Protein AF-A0A8J3CP15-F1 (afdb_monomer_lite)

Sequence (142 aa):
MQKGLVNYKGAKGGEMKTCDLKIQDPANDKKAVGYRMDMKTGKIEGPIPVEISVSGDAESFKLSDVVYPVSGIDYAAIQKNIDTLKPKMDEKYSVYQVSGIRMDSNLSTGKPQILVHIDGKLKANDVSKNILLTLSPDGKKY

Radius of gyration: 16.92 Å; chains: 1; bounding box: 43×35×46 Å

Structure (mmCIF, N/CA/C/O backbone):
data_AF-A0A8J3CP15-F1
#
_entry.id   AF-A0A8J3CP15-F1
#
loop_
_atom_site.group_PDB
_atom_site.id
_atom_site.type_symbol
_atom_site.label_atom_id
_atom_site.label_alt_id
_atom_site.label_comp_id
_atom_site.label_asym_id
_atom_site.label_entity_id
_atom_site.label_seq_id
_atom_site.pdbx_PDB_ins_code
_atom_site.Cartn_x
_atom_site.Cartn_y
_atom_site.Cartn_z
_atom_site.occupancy
_atom_site.B_iso_or_equiv
_atom_site.auth_seq_id
_atom_site.auth_comp_id
_atom_site.auth_asym_id
_atom_site.auth_atom_id
_atom_site.pdbx_PDB_model_num
ATOM 1 N N . MET A 1 1 ? 17.705 -3.328 -7.017 1.00 45.88 1 MET A N 1
ATOM 2 C CA . MET A 1 1 ? 16.620 -3.164 -6.019 1.00 45.88 1 MET A CA 1
ATOM 3 C C . MET A 1 1 ? 15.288 -3.135 -6.752 1.00 45.88 1 MET A C 1
ATOM 5 O O . MET A 1 1 ? 15.203 -2.462 -7.770 1.00 45.88 1 MET A O 1
ATOM 9 N N . GLN A 1 2 ? 14.292 -3.885 -6.279 1.00 45.06 2 GLN A N 1
ATOM 10 C CA . GLN A 1 2 ? 13.011 -4.093 -6.967 1.00 45.06 2 GLN A CA 1
ATOM 11 C C . GLN A 1 2 ? 12.011 -2.978 -6.602 1.00 45.06 2 GLN A C 1
ATOM 13 O O . GLN A 1 2 ? 11.822 -2.675 -5.421 1.00 45.06 2 GLN A O 1
ATOM 18 N N . LYS A 1 3 ? 11.415 -2.329 -7.609 1.00 41.12 3 LYS A N 1
ATOM 19 C CA . LYS A 1 3 ? 10.482 -1.198 -7.449 1.00 41.12 3 LYS A CA 1
ATOM 20 C C . LYS A 1 3 ? 9.043 -1.638 -7.731 1.00 41.12 3 LYS A C 1
ATOM 22 O O . LYS A 1 3 ? 8.836 -2.385 -8.683 1.00 41.12 3 LYS A O 1
ATOM 27 N N . GLY A 1 4 ? 8.067 -1.187 -6.940 1.00 46.81 4 GLY A N 1
ATOM 28 C CA . GLY A 1 4 ? 6.669 -1.591 -7.047 1.00 46.81 4 GLY A CA 1
ATOM 29 C C . GLY A 1 4 ? 5.640 -0.777 -6.249 1.00 46.81 4 GLY A C 1
ATOM 30 O O . GLY A 1 4 ? 5.989 0.066 -5.433 1.00 46.81 4 GLY A O 1
ATOM 31 N N . LEU A 1 5 ? 4.358 -1.049 -6.505 1.00 52.19 5 LEU A N 1
ATOM 32 C CA . LEU A 1 5 ? 3.174 -0.533 -5.818 1.00 52.19 5 LEU A CA 1
ATOM 33 C C . LEU A 1 5 ? 2.520 -1.663 -5.012 1.00 52.19 5 LEU A C 1
ATOM 35 O O . LEU A 1 5 ? 2.169 -2.699 -5.578 1.00 52.19 5 LEU A O 1
ATOM 39 N N . VAL A 1 6 ? 2.299 -1.449 -3.716 1.00 51.12 6 VAL A N 1
ATOM 40 C CA . VAL A 1 6 ? 1.603 -2.405 -2.839 1.00 51.12 6 VAL A CA 1
ATOM 41 C C . VAL A 1 6 ? 0.171 -1.928 -2.590 1.00 51.12 6 VAL A C 1
ATOM 43 O O . VAL A 1 6 ? -0.047 -0.761 -2.258 1.00 51.12 6 VAL A O 1
ATOM 46 N N . ASN A 1 7 ? -0.806 -2.816 -2.767 1.00 50.00 7 ASN A N 1
ATOM 47 C CA . ASN A 1 7 ? -2.223 -2.588 -2.504 1.00 50.00 7 ASN A CA 1
ATOM 48 C C . ASN A 1 7 ? -2.766 -3.682 -1.582 1.00 50.00 7 ASN A C 1
ATOM 50 O O . ASN A 1 7 ? -2.773 -4.858 -1.931 1.00 50.00 7 ASN A O 1
ATOM 54 N N . TYR A 1 8 ? -3.290 -3.290 -0.430 1.00 52.69 8 TYR A N 1
ATOM 55 C CA . TYR A 1 8 ? -3.969 -4.181 0.503 1.00 52.69 8 TYR A CA 1
ATOM 56 C C . TYR A 1 8 ? -5.482 -3.996 0.376 1.00 52.69 8 TYR A C 1
ATOM 58 O O . TYR A 1 8 ? -5.969 -2.865 0.445 1.00 52.69 8 TYR A O 1
ATOM 66 N N . LYS A 1 9 ? -6.233 -5.095 0.215 1.00 51.25 9 LYS A N 1
ATOM 67 C CA . LYS A 1 9 ? -7.707 -5.083 0.226 1.00 51.25 9 LYS A CA 1
ATOM 68 C C . LYS A 1 9 ? -8.237 -5.823 1.455 1.00 51.25 9 LYS A C 1
ATOM 70 O O . LYS A 1 9 ? -8.045 -7.034 1.599 1.00 51.25 9 LYS A O 1
ATOM 75 N N . GLY A 1 10 ? -8.910 -5.091 2.337 1.00 44.69 10 GLY A N 1
ATOM 76 C CA . GLY A 1 10 ? -9.636 -5.636 3.482 1.00 44.69 10 GLY A CA 1
ATOM 77 C C . GLY A 1 10 ? -11.047 -6.108 3.122 1.00 44.69 10 GLY A C 1
ATOM 78 O O . GLY A 1 10 ? -11.603 -5.753 2.081 1.00 44.69 10 GLY A O 1
ATOM 79 N N . ALA A 1 11 ? -11.640 -6.920 3.996 1.00 45.03 11 ALA A N 1
ATOM 80 C CA . ALA A 1 11 ? -13.054 -7.298 3.949 1.00 45.03 11 ALA A CA 1
ATOM 81 C C . ALA A 1 11 ? -13.868 -6.656 5.086 1.00 45.03 11 ALA A C 1
ATOM 83 O O . ALA A 1 11 ? -13.316 -6.017 5.983 1.00 45.03 11 ALA A O 1
ATOM 84 N N . LYS A 1 12 ? -15.197 -6.860 5.080 1.00 43.53 12 LYS A N 1
ATOM 85 C CA . LYS A 1 12 ? -16.056 -6.570 6.244 1.00 43.53 12 LYS A CA 1
ATOM 86 C C . LYS A 1 12 ? -15.464 -7.250 7.490 1.00 43.53 12 LYS A C 1
ATOM 88 O O . LYS A 1 12 ? -15.316 -8.468 7.479 1.00 43.53 12 LYS A O 1
ATOM 93 N N . GLY A 1 13 ? -15.130 -6.474 8.522 1.00 48.09 13 GLY A N 1
ATOM 94 C CA . GLY A 1 13 ? -14.504 -6.935 9.769 1.00 48.09 13 GLY A CA 1
ATOM 95 C C . GLY A 1 13 ? -13.025 -6.553 9.952 1.00 48.09 13 GLY A C 1
ATOM 96 O O . GLY A 1 13 ? -12.480 -6.790 11.021 1.00 48.09 13 GLY A O 1
ATOM 97 N N . GLY A 1 14 ? -12.365 -5.968 8.948 1.00 49.19 14 GLY A N 1
ATOM 98 C CA . GLY A 1 14 ? -10.996 -5.440 9.066 1.00 49.19 14 GLY A CA 1
ATOM 99 C C . GLY A 1 14 ? -9.915 -6.478 8.801 1.00 49.19 14 GLY A C 1
ATOM 100 O O . GLY A 1 14 ? -8.728 -6.168 8.839 1.00 49.19 14 GLY A O 1
ATOM 101 N N . GLU A 1 15 ? -10.320 -7.707 8.490 1.00 57.00 15 GLU A N 1
ATOM 102 C CA . GLU A 1 15 ? -9.413 -8.773 8.099 1.00 57.00 15 GLU A CA 1
ATOM 103 C C . GLU A 1 15 ? -8.846 -8.474 6.702 1.00 57.00 15 GLU A C 1
ATOM 105 O O . GLU A 1 15 ? -9.585 -8.365 5.711 1.00 57.00 15 GLU A O 1
ATOM 110 N N . MET A 1 16 ? -7.522 -8.309 6.624 1.00 57.62 16 MET A N 1
ATOM 111 C CA . MET A 1 16 ? -6.802 -8.225 5.355 1.00 57.62 16 MET A CA 1
ATOM 112 C C . MET A 1 16 ? -6.906 -9.577 4.656 1.00 57.62 16 MET A C 1
ATOM 114 O O . MET A 1 16 ? -6.354 -10.560 5.140 1.00 57.62 16 MET A O 1
ATOM 118 N N . LYS A 1 17 ? -7.607 -9.638 3.520 1.00 66.44 17 LYS A N 1
ATOM 119 C CA . LYS A 1 17 ? -7.773 -10.897 2.779 1.00 66.44 17 LYS A CA 1
ATOM 120 C C . LYS A 1 17 ? -6.680 -11.107 1.753 1.00 66.44 17 LYS A C 1
ATOM 122 O O . LYS A 1 17 ? -6.250 -12.236 1.540 1.00 66.44 17 LYS A O 1
ATOM 127 N N . THR A 1 18 ? -6.251 -10.031 1.102 1.00 63.50 18 THR A N 1
ATOM 128 C CA . THR A 1 18 ? -5.305 -10.119 -0.007 1.00 63.50 18 THR A CA 1
ATOM 129 C C . THR A 1 18 ? -4.324 -8.961 -0.005 1.00 63.50 18 THR A C 1
ATOM 131 O O . THR A 1 18 ? -4.709 -7.813 0.240 1.00 63.50 18 THR A O 1
ATOM 134 N N . CYS A 1 19 ? -3.078 -9.269 -0.342 1.00 66.56 19 CYS A N 1
ATOM 135 C CA . CYS A 1 19 ? -2.025 -8.302 -0.616 1.00 66.56 19 CYS A CA 1
ATOM 136 C C . CYS A 1 19 ? -1.642 -8.399 -2.096 1.00 66.56 19 CYS A C 1
ATOM 138 O O . CYS A 1 19 ? -1.180 -9.443 -2.545 1.00 66.56 19 CYS A O 1
ATOM 140 N N . ASP A 1 20 ? -1.857 -7.330 -2.856 1.00 72.44 20 ASP A N 1
ATOM 141 C CA . ASP A 1 20 ? -1.447 -7.217 -4.252 1.00 72.44 20 ASP A CA 1
ATOM 142 C C . ASP A 1 20 ? -0.154 -6.383 -4.326 1.00 72.44 20 ASP A C 1
ATOM 144 O O . ASP A 1 20 ? -0.123 -5.218 -3.934 1.00 72.44 20 ASP A O 1
ATOM 148 N N . LEU A 1 21 ? 0.916 -6.949 -4.870 1.00 70.94 21 LEU A N 1
ATOM 149 C CA . LEU A 1 21 ? 2.196 -6.294 -5.121 1.00 70.94 21 LEU A CA 1
ATOM 150 C C . LEU A 1 21 ? 2.414 -6.187 -6.630 1.00 70.94 21 LEU A C 1
ATOM 152 O O . LEU A 1 21 ? 2.544 -7.197 -7.306 1.00 70.94 21 LEU A O 1
ATOM 156 N N . LYS A 1 22 ? 2.507 -4.979 -7.176 1.00 76.88 22 LYS A N 1
ATOM 157 C CA . LYS A 1 22 ? 2.912 -4.746 -8.570 1.00 76.88 22 LYS A CA 1
ATOM 158 C C . LYS A 1 22 ? 4.353 -4.289 -8.589 1.00 76.88 22 LYS A C 1
ATOM 160 O O . LYS A 1 22 ? 4.666 -3.369 -7.857 1.00 76.88 22 LYS A O 1
ATOM 165 N N . ILE A 1 23 ? 5.214 -4.861 -9.410 1.00 74.50 23 ILE A N 1
ATOM 166 C CA . ILE A 1 23 ? 6.627 -4.488 -9.516 1.00 74.50 23 ILE A CA 1
ATOM 167 C C . ILE A 1 23 ? 7.031 -4.296 -10.971 1.00 74.50 23 ILE A C 1
ATOM 169 O O . ILE A 1 23 ? 6.388 -4.836 -11.867 1.00 74.50 23 ILE A O 1
ATOM 173 N N . GLN A 1 24 ? 8.110 -3.553 -11.202 1.00 80.12 24 GLN A N 1
ATOM 174 C CA . GLN A 1 24 ? 8.791 -3.549 -12.493 1.00 80.12 24 GLN A CA 1
ATOM 175 C C . GLN A 1 24 ? 9.297 -4.965 -12.801 1.00 80.12 24 GLN A C 1
ATOM 177 O O . GLN A 1 24 ? 9.911 -5.605 -11.940 1.00 80.12 24 GLN A O 1
ATOM 182 N N . ASP A 1 25 ? 9.008 -5.448 -14.009 1.00 79.94 25 ASP A N 1
ATOM 183 C CA . ASP A 1 25 ? 9.434 -6.762 -14.479 1.00 79.94 25 ASP A CA 1
ATOM 184 C C . ASP A 1 25 ? 10.972 -6.794 -14.568 1.00 79.94 25 ASP A C 1
ATOM 186 O O . ASP A 1 25 ? 11.559 -5.986 -15.294 1.00 79.94 25 ASP A O 1
ATOM 190 N N . PRO A 1 26 ? 11.655 -7.704 -13.847 1.00 77.31 26 PRO A N 1
ATOM 191 C CA . PRO A 1 26 ? 13.108 -7.831 -13.927 1.00 77.31 26 PRO A CA 1
ATOM 192 C C . PRO A 1 26 ? 13.623 -8.162 -15.335 1.00 77.31 26 PRO A C 1
ATOM 194 O O . PRO A 1 26 ? 14.781 -7.878 -15.629 1.00 77.31 26 PRO A O 1
ATOM 197 N N . ALA A 1 27 ? 12.790 -8.772 -16.186 1.00 83.19 27 ALA A N 1
ATOM 198 C CA . ALA A 1 27 ? 13.137 -9.151 -17.553 1.00 83.19 27 ALA A CA 1
ATOM 199 C C . ALA A 1 27 ? 12.827 -8.056 -18.589 1.00 83.19 27 ALA A C 1
ATOM 201 O O . ALA A 1 27 ? 13.323 -8.124 -19.715 1.00 83.19 27 ALA A O 1
ATOM 202 N N . ASN A 1 28 ? 12.004 -7.058 -18.248 1.00 82.00 28 ASN A N 1
ATOM 203 C CA . ASN A 1 28 ? 11.641 -5.972 -19.152 1.00 82.00 28 ASN A CA 1
ATOM 204 C C . ASN A 1 28 ? 11.331 -4.694 -18.366 1.00 82.00 28 ASN A C 1
ATOM 206 O O . ASN A 1 28 ? 10.271 -4.549 -17.760 1.00 82.00 28 ASN A O 1
ATOM 210 N N . ASP A 1 29 ? 12.236 -3.727 -18.442 1.00 77.19 29 ASP A N 1
ATOM 211 C CA . ASP A 1 29 ? 12.151 -2.466 -17.711 1.00 77.19 29 ASP A CA 1
ATOM 212 C C . ASP A 1 29 ? 10.954 -1.580 -18.111 1.00 77.19 29 ASP A C 1
ATOM 214 O O . ASP A 1 29 ? 10.600 -0.671 -17.359 1.00 77.19 29 ASP A O 1
ATOM 218 N N . LYS A 1 30 ? 10.286 -1.868 -19.233 1.00 76.62 30 LYS A N 1
ATOM 219 C CA . LYS A 1 30 ? 9.056 -1.197 -19.680 1.00 76.62 30 LYS A CA 1
ATOM 220 C C . LYS A 1 30 ? 7.773 -1.903 -19.240 1.00 76.62 30 LYS A C 1
ATOM 222 O O . LYS A 1 30 ? 6.687 -1.385 -19.491 1.00 76.62 30 LYS A O 1
ATOM 227 N N . LYS A 1 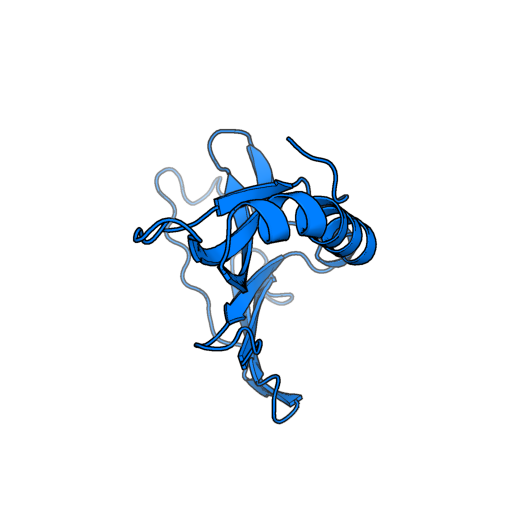31 ? 7.860 -3.074 -18.601 1.00 82.00 31 LYS A N 1
ATOM 228 C CA . LYS A 1 31 ? 6.697 -3.851 -18.152 1.00 82.00 31 LYS A CA 1
ATOM 229 C C . LYS A 1 31 ? 6.612 -3.899 -16.634 1.00 82.00 31 LYS A C 1
ATOM 231 O O . LYS A 1 31 ? 7.613 -3.839 -15.924 1.00 82.00 31 LYS A O 1
ATOM 236 N N . ALA A 1 32 ? 5.389 -4.037 -16.137 1.00 82.25 32 ALA A N 1
ATOM 237 C CA . ALA A 1 32 ? 5.126 -4.338 -14.740 1.00 82.25 32 ALA A CA 1
ATOM 238 C C . ALA A 1 32 ? 4.395 -5.675 -14.620 1.00 82.25 32 ALA A C 1
ATOM 240 O O . ALA A 1 32 ? 3.598 -6.053 -15.481 1.00 82.25 32 ALA A O 1
ATOM 241 N N . VAL A 1 33 ? 4.652 -6.372 -13.521 1.00 82.19 33 VAL A N 1
ATOM 242 C CA . VAL A 1 33 ? 3.991 -7.624 -13.158 1.00 82.19 33 VAL A CA 1
ATOM 243 C C . VAL A 1 33 ? 3.422 -7.525 -11.752 1.00 82.19 33 VAL A C 1
ATOM 245 O O . VAL A 1 33 ? 3.992 -6.890 -10.869 1.00 82.19 33 VAL A O 1
ATOM 248 N N . GLY A 1 34 ? 2.260 -8.128 -11.555 1.00 81.31 34 GLY A N 1
ATOM 249 C CA . GLY A 1 34 ? 1.554 -8.230 -10.294 1.00 81.31 34 GLY A CA 1
ATOM 250 C C . GLY A 1 34 ? 1.752 -9.595 -9.652 1.00 81.31 34 GLY A C 1
ATOM 251 O O . GLY A 1 34 ? 1.789 -10.619 -10.331 1.00 81.31 34 GLY A O 1
ATOM 252 N N . TYR A 1 35 ? 1.808 -9.594 -8.333 1.00 76.19 35 TYR A N 1
ATOM 253 C CA . TYR A 1 35 ? 1.722 -10.749 -7.462 1.00 76.19 35 TYR A CA 1
ATOM 254 C C . TYR A 1 35 ? 0.572 -10.506 -6.503 1.00 76.19 35 TYR A C 1
ATOM 256 O O . TYR A 1 35 ? 0.401 -9.394 -6.012 1.00 76.19 35 TYR A O 1
ATOM 264 N N . ARG A 1 36 ? -0.205 -11.537 -6.213 1.00 77.62 36 ARG A N 1
ATOM 265 C CA . ARG A 1 36 ? -1.267 -11.491 -5.217 1.00 77.62 36 ARG A CA 1
ATOM 266 C C . ARG A 1 36 ? -1.009 -12.558 -4.178 1.00 77.62 36 ARG A C 1
ATOM 268 O O . ARG A 1 36 ? -0.846 -13.718 -4.525 1.00 77.62 36 ARG A O 1
ATOM 275 N N . MET A 1 37 ? -0.997 -12.179 -2.913 1.00 71.88 37 MET A N 1
ATOM 276 C CA . MET A 1 37 ? -0.951 -13.101 -1.791 1.00 71.88 37 MET A CA 1
ATOM 277 C C . MET A 1 37 ? -2.332 -13.178 -1.153 1.00 71.88 37 MET A C 1
ATOM 279 O O . MET A 1 37 ? -2.911 -12.153 -0.787 1.00 71.88 37 MET A O 1
ATOM 283 N N . ASP A 1 38 ? -2.855 -14.389 -1.010 1.00 72.56 38 ASP A N 1
ATOM 284 C CA . ASP A 1 38 ? -3.979 -14.662 -0.124 1.00 72.56 38 ASP A CA 1
ATOM 285 C C . ASP A 1 38 ? -3.451 -14.731 1.315 1.00 72.56 38 ASP A C 1
ATOM 287 O O . ASP A 1 38 ? -2.623 -15.574 1.648 1.00 72.56 38 ASP A O 1
ATOM 291 N N . MET A 1 39 ? -3.904 -13.818 2.171 1.00 68.06 39 MET A N 1
ATOM 292 C CA . MET A 1 39 ? -3.385 -13.676 3.537 1.00 68.06 39 MET A CA 1
ATOM 293 C C . MET A 1 39 ? -3.840 -14.809 4.465 1.00 68.06 39 MET A C 1
ATOM 295 O O . MET A 1 39 ? -3.218 -15.038 5.498 1.00 68.06 39 MET A O 1
ATOM 299 N N . LYS A 1 40 ? -4.917 -15.521 4.110 1.00 70.88 40 LYS A N 1
ATOM 300 C CA . LYS A 1 40 ? -5.455 -16.632 4.905 1.00 70.88 40 LYS A CA 1
ATOM 301 C C . LYS A 1 40 ? -4.668 -17.918 4.671 1.00 70.88 40 LYS A C 1
ATOM 303 O O . LYS A 1 40 ? -4.475 -18.706 5.590 1.00 70.88 40 LYS A O 1
ATOM 308 N N . THR A 1 41 ? -4.255 -18.147 3.432 1.00 77.25 41 THR A N 1
ATOM 309 C CA . THR A 1 41 ? -3.584 -19.378 2.993 1.00 77.25 41 THR A CA 1
ATOM 310 C C . THR A 1 41 ? -2.086 -19.191 2.773 1.00 77.25 41 THR A C 1
ATOM 312 O O . THR A 1 41 ? -1.366 -20.176 2.647 1.00 77.25 41 THR A O 1
ATOM 315 N N . GLY A 1 42 ? -1.609 -17.947 2.690 1.00 69.62 42 GLY A N 1
ATOM 316 C CA . GLY A 1 42 ? -0.233 -17.610 2.322 1.00 69.62 42 GLY A CA 1
ATOM 317 C C . GLY A 1 42 ? 0.100 -17.882 0.850 1.00 69.62 42 GLY A C 1
ATOM 318 O O . GLY A 1 42 ? 1.242 -17.682 0.436 1.00 69.62 42 GLY A O 1
ATOM 319 N N . LYS A 1 43 ? -0.866 -18.344 0.043 1.00 73.31 43 LYS A N 1
ATOM 320 C CA . LYS A 1 43 ? -0.649 -18.684 -1.365 1.00 73.31 43 LYS A CA 1
ATOM 321 C C . LYS A 1 43 ? -0.363 -17.419 -2.171 1.00 73.31 43 LYS A C 1
ATOM 323 O O . LYS A 1 43 ? -1.113 -16.448 -2.090 1.00 73.31 43 LYS A O 1
ATOM 328 N N . ILE A 1 44 ? 0.692 -17.469 -2.982 1.00 76.88 44 ILE A N 1
ATOM 329 C CA . ILE A 1 44 ? 1.069 -16.402 -3.912 1.00 76.88 44 ILE A CA 1
ATOM 330 C C . ILE A 1 44 ? 0.650 -16.797 -5.330 1.00 76.88 44 ILE A C 1
ATOM 332 O O . ILE A 1 44 ? 0.928 -17.904 -5.787 1.00 76.88 44 ILE A O 1
ATOM 336 N N . GLU A 1 45 ? 0.001 -15.877 -6.031 1.00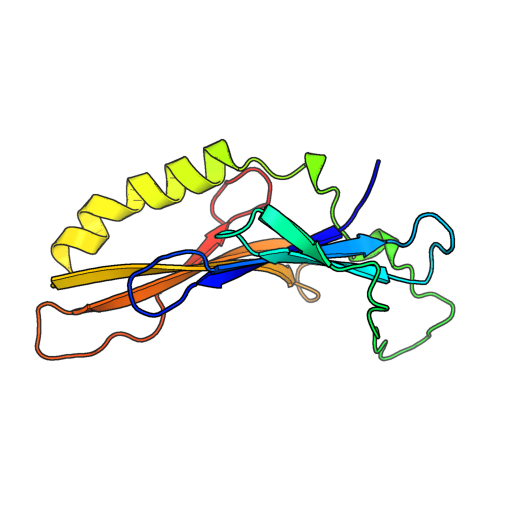 82.00 45 GLU A N 1
ATOM 337 C CA . GLU A 1 45 ? -0.378 -15.978 -7.437 1.00 82.00 45 GLU A CA 1
ATOM 338 C C . GLU A 1 45 ? 0.371 -14.910 -8.242 1.00 82.00 45 GLU A C 1
ATOM 340 O O . GLU A 1 45 ? 0.394 -13.741 -7.858 1.00 82.00 45 GLU A O 1
ATOM 345 N N . GLY A 1 46 ? 1.012 -15.306 -9.343 1.00 83.62 46 GLY A N 1
ATOM 346 C CA . GLY A 1 46 ? 1.799 -14.419 -10.202 1.00 83.62 46 GLY A CA 1
ATOM 347 C C . GLY A 1 46 ? 2.944 -15.138 -10.930 1.00 83.62 46 GLY A C 1
ATOM 348 O O . GLY A 1 46 ? 3.167 -16.323 -10.679 1.00 83.62 46 GLY A O 1
ATOM 349 N N . PRO A 1 47 ? 3.684 -14.435 -11.810 1.00 85.19 47 PRO A N 1
ATOM 350 C CA . PRO A 1 47 ? 3.470 -13.039 -12.201 1.00 85.19 47 PRO A CA 1
ATOM 351 C C . PRO A 1 47 ? 2.249 -12.867 -13.121 1.00 85.19 47 PRO A C 1
ATOM 353 O O . PRO A 1 47 ? 2.057 -13.624 -14.068 1.00 85.19 47 PRO A O 1
ATOM 356 N N . ILE A 1 48 ? 1.434 -11.844 -12.858 1.00 83.00 48 ILE A N 1
ATOM 357 C CA . ILE A 1 48 ? 0.305 -11.431 -13.706 1.00 83.00 48 ILE A CA 1
ATOM 358 C C . ILE A 1 48 ? 0.718 -10.155 -14.453 1.00 83.00 48 ILE A C 1
ATOM 360 O O . ILE A 1 48 ? 1.093 -9.189 -13.788 1.00 83.00 48 ILE A O 1
ATOM 364 N N . PRO A 1 49 ? 0.661 -10.091 -15.794 1.00 80.81 49 PRO A N 1
ATOM 365 C CA . PRO A 1 49 ? 0.973 -8.864 -16.524 1.00 80.81 49 PRO A CA 1
ATOM 366 C C . PRO A 1 49 ? 0.115 -7.683 -16.054 1.00 80.81 49 PRO A C 1
ATOM 368 O O . PRO A 1 49 ? -1.098 -7.811 -15.887 1.00 80.81 49 PRO A O 1
ATOM 371 N N . VAL A 1 50 ? 0.744 -6.528 -15.839 1.00 80.12 50 VAL A N 1
ATOM 372 C CA . VAL A 1 50 ? 0.047 -5.280 -15.517 1.00 80.12 50 VAL A CA 1
ATOM 373 C C . VAL A 1 50 ? 0.015 -4.411 -16.762 1.00 80.12 50 VAL A C 1
ATOM 375 O O . VAL A 1 50 ? 1.059 -4.004 -17.272 1.00 80.12 50 VAL A O 1
ATOM 378 N N . GLU A 1 51 ? -1.188 -4.089 -17.223 1.00 74.50 51 GLU A N 1
ATOM 379 C CA . GLU A 1 51 ? -1.373 -3.100 -18.278 1.00 74.50 51 GLU A CA 1
ATOM 380 C C . GLU A 1 51 ? -1.171 -1.690 -17.720 1.00 74.50 51 GLU A C 1
ATOM 382 O O . GLU A 1 51 ? -1.735 -1.316 -16.686 1.00 74.50 51 GLU A O 1
ATOM 387 N N . ILE A 1 52 ? -0.343 -0.910 -18.412 1.00 69.50 52 ILE A N 1
ATOM 388 C CA . ILE A 1 52 ? -0.071 0.490 -18.099 1.00 69.50 52 ILE A CA 1
ATOM 389 C C . ILE A 1 52 ? -0.493 1.297 -19.316 1.00 69.50 52 ILE A C 1
ATOM 391 O O . ILE A 1 52 ? 0.071 1.150 -20.397 1.00 69.50 52 ILE A O 1
ATOM 395 N N . SER A 1 53 ? -1.500 2.144 -19.137 1.00 71.50 53 SER A N 1
ATOM 396 C CA . SER A 1 53 ? -1.872 3.138 -20.139 1.00 71.50 53 SER A CA 1
ATOM 397 C C . SER A 1 53 ? -1.062 4.406 -19.898 1.00 71.50 53 SER A C 1
ATOM 399 O O . SER A 1 53 ? -1.116 4.973 -18.807 1.00 71.50 53 SER A O 1
ATOM 401 N N . VAL A 1 54 ? -0.317 4.842 -20.910 1.00 68.75 54 VAL A N 1
ATOM 402 C CA . VAL A 1 54 ? 0.451 6.090 -20.886 1.00 68.75 54 VAL A CA 1
ATOM 403 C C . VAL A 1 54 ? -0.239 7.082 -21.812 1.00 68.75 54 VAL A C 1
ATOM 405 O O . VAL A 1 54 ? -0.440 6.798 -22.990 1.00 68.75 54 VAL A O 1
ATOM 408 N N . SER A 1 55 ? -0.616 8.243 -21.284 1.00 70.31 55 SER A N 1
ATOM 409 C CA . SER A 1 55 ? -1.058 9.378 -22.094 1.00 70.31 55 SER A CA 1
ATOM 410 C C . SER A 1 55 ? 0.142 10.270 -22.414 1.00 70.31 55 SER A C 1
ATOM 412 O O . SER A 1 55 ? 0.809 10.727 -21.486 1.00 70.31 55 SER A O 1
ATOM 414 N N . GLY A 1 56 ? 0.396 10.543 -23.695 1.00 74.12 56 GLY A N 1
ATOM 415 C CA . GLY A 1 56 ? 1.543 11.335 -24.152 1.00 74.12 56 GLY A CA 1
ATOM 416 C C . GLY A 1 56 ? 2.535 10.502 -24.962 1.00 74.12 56 GLY A C 1
ATOM 417 O O . GLY A 1 56 ? 2.157 9.493 -25.554 1.00 74.12 56 GLY A O 1
ATOM 418 N N . ASP A 1 57 ? 3.793 10.936 -25.009 1.00 80.31 57 ASP A N 1
ATOM 419 C CA . ASP A 1 57 ? 4.846 10.208 -25.713 1.00 80.31 57 ASP A CA 1
ATOM 420 C C . ASP A 1 57 ? 5.265 8.951 -24.930 1.00 80.31 57 ASP A C 1
ATOM 422 O O . ASP A 1 57 ? 5.827 9.019 -23.836 1.00 80.31 57 ASP A O 1
ATOM 426 N N . ALA A 1 58 ? 4.973 7.787 -25.504 1.00 74.56 58 ALA A N 1
ATOM 427 C CA . ALA A 1 58 ? 5.300 6.499 -24.910 1.00 74.56 58 ALA A CA 1
ATOM 428 C C . ALA A 1 58 ? 6.804 6.180 -24.963 1.00 74.56 58 ALA A C 1
ATOM 430 O O . ALA A 1 58 ? 7.267 5.349 -24.180 1.00 74.56 58 ALA A O 1
ATOM 431 N N . GLU A 1 59 ? 7.576 6.808 -25.856 1.00 78.69 59 GLU A N 1
ATOM 432 C CA . GLU A 1 59 ? 9.012 6.542 -25.982 1.00 78.69 59 GLU A CA 1
ATOM 433 C C . GLU A 1 59 ? 9.822 7.185 -24.854 1.00 78.69 59 GLU A C 1
ATOM 435 O O . GLU A 1 59 ? 10.784 6.585 -24.367 1.00 78.69 59 GLU A O 1
ATOM 440 N N . SER A 1 60 ? 9.405 8.365 -24.391 1.00 78.81 60 SER A N 1
ATOM 441 C CA . SER A 1 60 ? 10.010 9.049 -23.243 1.00 78.81 60 SER A CA 1
ATOM 442 C C . SER A 1 60 ? 9.528 8.536 -21.884 1.00 78.81 60 SER A C 1
ATOM 444 O O . SER A 1 60 ? 10.164 8.827 -20.866 1.00 78.81 60 SER A O 1
ATOM 446 N N . PHE A 1 61 ? 8.453 7.741 -21.835 1.00 75.12 61 PHE A N 1
ATOM 447 C CA . PHE A 1 61 ? 7.962 7.162 -20.588 1.00 75.12 61 PHE A CA 1
ATOM 448 C C . PHE A 1 61 ? 8.944 6.140 -20.009 1.00 75.12 61 PHE A C 1
ATOM 450 O O . PHE A 1 61 ? 9.261 5.115 -20.617 1.00 75.12 61 PHE A O 1
ATOM 457 N N . LYS A 1 62 ? 9.365 6.381 -18.767 1.00 76.94 62 LYS A N 1
ATOM 458 C CA . LYS A 1 62 ? 10.176 5.447 -17.992 1.00 76.94 62 LYS A CA 1
ATOM 459 C C . LYS A 1 62 ? 9.377 4.950 -16.806 1.00 76.94 62 LYS A C 1
ATOM 461 O O . LYS A 1 62 ? 9.080 5.699 -15.877 1.00 76.94 62 LYS A O 1
ATOM 466 N N . LEU A 1 63 ? 9.095 3.649 -16.795 1.00 76.31 63 LEU A N 1
ATOM 467 C CA . LEU A 1 63 ? 8.394 3.014 -15.682 1.00 76.31 63 LEU A CA 1
ATOM 468 C C . LEU A 1 63 ? 9.101 3.287 -14.345 1.00 76.31 63 LEU A C 1
ATOM 470 O O . LEU A 1 63 ? 8.441 3.540 -13.341 1.00 76.31 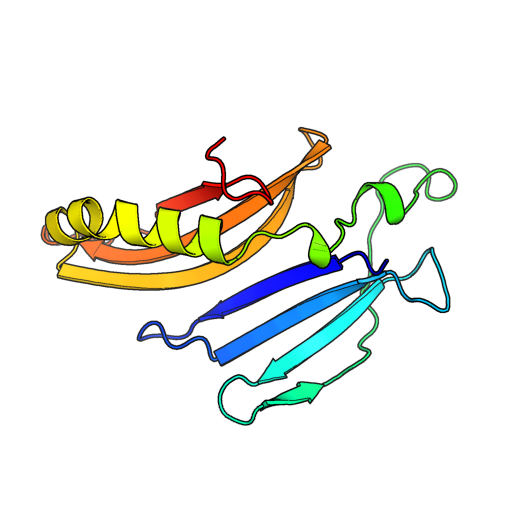63 LEU A O 1
ATOM 474 N N . SER A 1 64 ? 10.439 3.324 -14.355 1.00 74.06 64 SER A N 1
ATOM 475 C CA . SER A 1 64 ? 11.297 3.617 -13.200 1.00 74.06 64 SER A CA 1
ATOM 476 C C . SER A 1 64 ? 11.002 4.928 -12.473 1.00 74.06 64 SER A C 1
ATOM 478 O O . SER A 1 64 ? 11.399 5.040 -11.309 1.00 74.06 64 SER A O 1
ATOM 480 N N . ASP A 1 65 ? 10.364 5.884 -13.151 1.00 73.38 65 ASP A N 1
ATOM 481 C CA . ASP A 1 65 ? 10.078 7.228 -12.642 1.00 73.38 65 ASP A CA 1
ATOM 482 C C . ASP A 1 65 ? 8.772 7.255 -11.839 1.00 73.38 65 ASP A C 1
ATOM 484 O O . ASP A 1 65 ? 8.568 8.134 -11.006 1.00 73.38 65 ASP A O 1
ATOM 488 N N . VAL A 1 66 ? 7.906 6.257 -12.042 1.00 67.94 66 VAL A N 1
ATOM 489 C CA . VAL A 1 66 ? 6.600 6.145 -11.374 1.00 67.94 66 VAL A CA 1
ATOM 490 C C . VAL A 1 66 ? 6.501 4.947 -10.423 1.00 67.94 66 VAL A C 1
ATOM 492 O O . VAL A 1 66 ? 5.521 4.831 -9.690 1.00 67.94 66 VAL A O 1
ATOM 495 N N . VAL A 1 67 ? 7.509 4.064 -10.391 1.00 70.62 67 VAL A N 1
ATOM 496 C CA . VAL A 1 67 ? 7.594 2.955 -9.424 1.00 70.62 67 VAL A CA 1
ATOM 497 C C . VAL A 1 67 ? 8.537 3.281 -8.260 1.00 70.62 67 VAL A C 1
ATOM 499 O O . VAL A 1 67 ? 9.612 3.850 -8.446 1.00 70.62 67 VAL A O 1
ATOM 502 N N . TYR A 1 68 ? 8.167 2.875 -7.042 1.00 69.31 68 TYR A N 1
ATOM 503 C CA . TYR A 1 68 ? 8.931 3.146 -5.818 1.00 69.31 68 TYR A CA 1
ATOM 504 C C . TYR A 1 68 ? 9.592 1.870 -5.270 1.00 69.31 68 TYR A C 1
ATOM 506 O O . TYR A 1 68 ? 8.964 0.814 -5.302 1.00 69.31 68 TYR A O 1
ATOM 514 N N . PRO A 1 69 ? 10.845 1.889 -4.775 1.00 69.00 69 PRO A N 1
ATOM 515 C CA . PRO A 1 69 ? 11.453 0.705 -4.167 1.00 69.00 69 PRO A CA 1
ATOM 516 C C . PRO A 1 69 ? 10.637 0.224 -2.964 1.00 69.00 69 PRO A C 1
ATOM 518 O O . PRO A 1 69 ? 10.454 0.961 -1.999 1.00 69.00 69 PRO A O 1
ATOM 521 N N . VAL A 1 70 ? 10.204 -1.039 -2.985 1.00 67.44 70 VAL A N 1
ATOM 522 C CA . VAL A 1 70 ? 9.424 -1.627 -1.877 1.00 67.44 70 VAL A CA 1
ATOM 523 C C . VAL A 1 70 ? 10.236 -1.624 -0.577 1.00 67.44 70 VAL A C 1
ATOM 525 O O . VAL A 1 70 ? 9.686 -1.429 0.500 1.00 67.44 70 VAL A O 1
ATOM 528 N N . SER A 1 71 ? 11.561 -1.759 -0.680 1.00 68.62 71 SER A N 1
ATOM 529 C CA . SER A 1 71 ? 12.492 -1.659 0.450 1.00 68.62 71 SER A CA 1
ATOM 530 C C . SER A 1 71 ? 12.561 -0.267 1.085 1.00 68.62 71 SER A C 1
ATOM 532 O O . SER A 1 71 ? 13.106 -0.133 2.172 1.00 68.62 71 SER A O 1
ATOM 534 N N . GLY A 1 72 ? 12.065 0.771 0.406 1.00 70.81 72 GLY A N 1
ATOM 535 C CA . GLY A 1 72 ? 11.979 2.128 0.947 1.00 70.81 72 GLY A CA 1
ATOM 536 C C . GLY A 1 72 ? 10.714 2.382 1.768 1.00 70.81 72 GLY A C 1
ATOM 537 O O . GLY A 1 72 ? 10.524 3.501 2.232 1.00 70.81 72 GLY A O 1
ATOM 538 N N . ILE A 1 73 ? 9.829 1.389 1.905 1.00 73.62 73 ILE A N 1
ATOM 539 C CA . ILE A 1 73 ? 8.584 1.516 2.665 1.00 73.62 73 ILE A CA 1
ATOM 540 C C . ILE A 1 73 ? 8.851 1.165 4.130 1.00 73.62 73 ILE A C 1
ATOM 542 O O . ILE A 1 73 ? 9.162 0.017 4.454 1.00 73.62 73 ILE A O 1
ATOM 546 N N . ASP A 1 74 ? 8.677 2.138 5.022 1.00 78.81 74 ASP A N 1
ATOM 547 C CA . ASP A 1 74 ? 8.758 1.921 6.466 1.00 78.81 74 ASP A CA 1
ATOM 548 C C . ASP A 1 74 ? 7.389 1.500 7.025 1.00 78.81 74 ASP A C 1
ATOM 550 O O . ASP A 1 74 ? 6.574 2.307 7.483 1.00 78.81 74 ASP A O 1
ATOM 554 N N . TYR A 1 75 ? 7.130 0.192 6.987 1.00 73.50 75 TYR A N 1
ATOM 555 C CA . TYR A 1 75 ? 5.896 -0.398 7.512 1.00 73.50 75 TYR A CA 1
ATOM 556 C C . TYR A 1 75 ? 5.699 -0.150 9.013 1.00 73.50 75 TYR A C 1
ATOM 558 O O . TYR A 1 75 ? 4.560 0.005 9.459 1.00 73.50 75 TYR A O 1
ATOM 566 N N . ALA A 1 76 ? 6.782 -0.073 9.793 1.00 75.81 76 ALA A N 1
ATOM 567 C CA . ALA A 1 76 ? 6.697 0.173 11.228 1.00 75.81 76 ALA A CA 1
ATOM 568 C C . ALA A 1 76 ? 6.260 1.617 11.512 1.00 75.81 76 ALA A C 1
ATOM 570 O O . ALA A 1 76 ? 5.381 1.849 12.347 1.00 75.81 76 ALA A O 1
ATOM 571 N N . ALA A 1 77 ? 6.809 2.589 10.779 1.00 79.06 77 ALA A N 1
ATOM 572 C CA . ALA A 1 77 ? 6.394 3.985 10.874 1.00 79.06 77 ALA A CA 1
ATOM 573 C C . ALA A 1 77 ? 4.937 4.189 10.425 1.00 79.06 77 ALA A C 1
ATOM 575 O O . ALA A 1 77 ? 4.191 4.929 11.075 1.00 79.06 77 ALA A O 1
ATOM 576 N N . ILE A 1 78 ? 4.494 3.503 9.366 1.00 77.69 78 ILE A N 1
ATOM 577 C CA . ILE A 1 78 ? 3.088 3.522 8.929 1.00 77.69 78 ILE A CA 1
ATOM 578 C C . ILE A 1 78 ? 2.177 2.982 10.037 1.00 77.69 78 ILE A C 1
ATOM 580 O O . ILE A 1 78 ? 1.218 3.655 10.420 1.00 77.69 78 ILE A O 1
ATOM 584 N N . GLN A 1 79 ? 2.501 1.814 10.602 1.00 77.19 79 GLN A N 1
ATOM 585 C CA . GLN A 1 79 ? 1.713 1.208 11.678 1.00 77.19 79 GLN A CA 1
ATOM 586 C C . GLN A 1 79 ? 1.637 2.122 12.905 1.00 77.19 79 GLN A C 1
ATOM 588 O O . GLN A 1 79 ? 0.551 2.359 13.432 1.00 77.19 79 GLN A O 1
ATOM 593 N N . LYS A 1 80 ? 2.758 2.735 13.300 1.00 80.44 80 LYS A N 1
ATOM 594 C CA . LYS A 1 80 ? 2.792 3.710 14.397 1.00 80.44 80 LYS A CA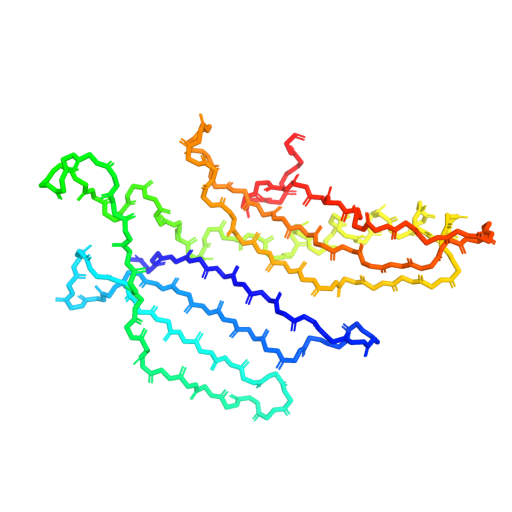 1
ATOM 595 C C . LYS A 1 80 ? 1.842 4.886 14.152 1.00 80.44 80 LYS A C 1
ATOM 597 O O . LYS A 1 80 ? 1.144 5.317 15.070 1.00 80.44 80 LYS A O 1
ATOM 602 N N . ASN A 1 81 ? 1.776 5.408 12.927 1.00 82.31 81 ASN A N 1
ATOM 603 C CA . ASN A 1 81 ? 0.851 6.495 12.594 1.00 82.31 81 ASN A CA 1
ATOM 604 C C . ASN A 1 81 ? -0.614 6.063 12.699 1.00 82.31 81 ASN A C 1
ATOM 606 O O . ASN A 1 81 ? -1.421 6.825 13.232 1.00 82.31 81 ASN A O 1
ATOM 610 N N . ILE A 1 82 ? -0.942 4.852 12.242 1.00 79.56 82 ILE A N 1
ATOM 611 C CA . ILE A 1 82 ? -2.278 4.259 12.403 1.00 79.56 82 ILE A CA 1
ATOM 612 C C . ILE A 1 82 ? -2.624 4.144 13.891 1.00 79.56 82 ILE A C 1
ATOM 614 O O . ILE A 1 82 ? -3.700 4.566 14.312 1.00 79.56 82 ILE A O 1
ATOM 618 N N . ASP A 1 83 ? -1.694 3.655 14.709 1.00 83.12 83 ASP A N 1
ATOM 619 C CA . ASP A 1 83 ? -1.894 3.499 16.150 1.00 83.12 83 ASP A CA 1
ATOM 620 C C . ASP A 1 83 ? -2.120 4.842 16.850 1.00 83.12 83 ASP A C 1
ATOM 622 O O . ASP A 1 83 ? -2.974 4.953 17.726 1.00 83.12 83 ASP A O 1
ATOM 626 N N . THR A 1 84 ? -1.430 5.893 16.404 1.00 84.50 84 THR A N 1
ATOM 627 C CA . THR A 1 84 ? -1.596 7.249 16.951 1.00 84.50 84 THR A CA 1
ATOM 628 C C . THR A 1 84 ? -2.984 7.831 16.645 1.00 84.50 84 THR A C 1
ATOM 630 O O . THR A 1 84 ? -3.437 8.756 17.321 1.00 84.50 84 THR A O 1
ATOM 633 N N . LEU A 1 85 ? -3.680 7.320 15.624 1.00 80.56 85 LEU A N 1
ATOM 634 C CA . LEU A 1 85 ? -5.044 7.740 15.303 1.00 80.56 85 LEU A CA 1
ATOM 635 C C . LEU A 1 85 ? -6.104 7.034 16.151 1.00 80.56 85 LEU A C 1
ATOM 637 O O . LEU A 1 85 ? -7.201 7.579 16.264 1.00 80.56 85 LEU A O 1
ATOM 641 N N . LYS A 1 86 ? -5.793 5.886 16.771 1.00 83.06 86 LYS A N 1
ATOM 642 C CA . LYS A 1 86 ? -6.766 5.078 17.525 1.00 83.06 86 LYS A CA 1
ATOM 643 C C . LYS A 1 86 ? -7.573 5.886 18.545 1.00 83.06 86 LYS A C 1
ATOM 645 O O . LYS A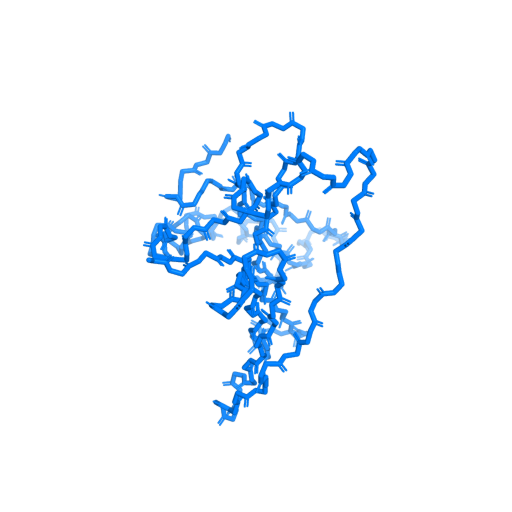 1 86 ? -8.790 5.855 18.423 1.00 83.06 86 LYS A O 1
ATOM 650 N N . PRO A 1 87 ? -6.983 6.726 19.421 1.00 84.38 87 PRO A N 1
ATOM 651 C CA . PRO A 1 87 ? -7.777 7.485 20.393 1.00 84.38 87 PRO A CA 1
ATOM 652 C C . PRO A 1 87 ? -8.809 8.416 19.734 1.00 84.38 87 PRO A C 1
ATOM 654 O O . PRO A 1 87 ? -9.968 8.462 20.134 1.00 84.38 87 PRO A O 1
ATOM 657 N N . LYS A 1 88 ? -8.424 9.104 18.650 1.00 82.31 88 LYS A N 1
ATOM 658 C CA . LYS A 1 88 ? -9.329 9.989 17.892 1.00 82.31 88 LYS A CA 1
ATOM 659 C C . LYS A 1 88 ? -10.418 9.211 17.153 1.00 82.31 88 LYS A C 1
ATOM 661 O O . LYS A 1 88 ? -11.515 9.724 16.931 1.00 82.31 88 LYS A O 1
ATOM 666 N N . MET A 1 89 ? -10.098 7.995 16.723 1.00 82.25 89 MET A N 1
ATOM 667 C CA . MET A 1 89 ? -11.054 7.089 16.098 1.00 82.25 89 MET A CA 1
ATOM 668 C C . MET A 1 89 ? -12.038 6.551 17.138 1.00 82.25 89 MET A C 1
ATOM 670 O O . MET A 1 89 ? -13.241 6.614 16.903 1.00 82.25 89 MET A O 1
ATOM 674 N N . ASP A 1 90 ? -11.549 6.134 18.305 1.00 85.69 90 ASP A N 1
ATOM 675 C CA . ASP A 1 90 ? -12.348 5.656 19.435 1.00 85.69 90 ASP A CA 1
ATOM 676 C C . ASP A 1 90 ? -13.316 6.726 19.941 1.00 85.69 90 ASP A C 1
ATOM 678 O O . ASP A 1 90 ? -14.410 6.399 20.390 1.00 85.69 90 ASP A O 1
ATOM 682 N N . GLU A 1 91 ? -12.966 8.012 19.852 1.00 84.88 91 GLU A N 1
ATOM 683 C CA . GLU A 1 91 ? -13.869 9.123 20.172 1.00 84.88 91 GLU A CA 1
ATOM 684 C C . GLU A 1 91 ? -15.052 9.214 19.198 1.00 84.88 91 GLU A C 1
ATOM 686 O O . GLU A 1 91 ? -16.195 9.361 19.639 1.00 84.88 91 GLU A O 1
ATOM 691 N N . LYS A 1 92 ? -14.792 9.101 17.888 1.00 80.88 92 LYS A N 1
ATOM 692 C CA . LYS A 1 92 ? -15.766 9.385 16.817 1.00 80.88 92 LYS A CA 1
ATOM 693 C C . LYS A 1 92 ? -16.574 8.175 16.354 1.00 80.88 92 LYS A C 1
ATOM 695 O O . LYS A 1 92 ? -17.722 8.334 15.932 1.00 80.88 92 LYS A O 1
ATOM 700 N N . TYR A 1 93 ? -15.991 6.986 16.414 1.00 83.19 93 TYR A N 1
ATOM 701 C CA . TYR A 1 93 ? -16.546 5.771 15.833 1.00 83.19 93 TYR A CA 1
ATOM 702 C C . TYR A 1 93 ? -17.007 4.795 16.912 1.00 83.19 93 TYR A C 1
ATOM 704 O O . TYR A 1 93 ? -16.388 4.656 17.962 1.00 83.19 93 TYR A O 1
ATOM 712 N N . SER A 1 94 ? -18.130 4.127 16.652 1.00 83.38 94 SER A N 1
ATOM 713 C CA . SER A 1 94 ? -18.610 2.999 17.458 1.00 83.38 94 SER A CA 1
ATOM 714 C C . SER A 1 94 ? -17.900 1.699 17.070 1.00 83.38 94 SER A C 1
ATOM 716 O O . SER A 1 94 ? -17.679 0.835 17.911 1.00 83.38 94 SER A O 1
ATOM 718 N N . VAL A 1 95 ? -17.514 1.580 15.799 1.00 83.25 95 VAL A N 1
ATOM 719 C CA . VAL A 1 95 ? -16.668 0.514 15.256 1.00 83.25 95 VAL A CA 1
ATOM 720 C C . VAL A 1 95 ? -15.903 1.065 14.056 1.00 83.25 95 VAL A C 1
ATOM 722 O O . VAL A 1 95 ? -16.464 1.836 13.274 1.00 83.25 95 VAL A O 1
ATOM 725 N N . TYR A 1 96 ? -14.636 0.687 13.899 1.00 81.12 96 TYR A N 1
ATOM 726 C CA . TYR A 1 96 ? -13.817 1.050 12.745 1.00 81.12 96 TYR A CA 1
ATOM 727 C C . TYR A 1 96 ? -12.757 -0.012 12.449 1.00 81.12 96 TYR A C 1
ATOM 729 O O . TYR A 1 96 ? -12.427 -0.839 13.296 1.00 81.12 96 TYR A O 1
ATOM 737 N N . GLN A 1 97 ? -12.229 0.020 11.230 1.00 77.19 97 GLN A N 1
ATOM 738 C CA . GLN A 1 97 ? -11.212 -0.900 10.736 1.00 77.19 97 GLN A CA 1
ATOM 739 C C . GLN A 1 97 ? -10.389 -0.252 9.620 1.00 77.19 97 GLN A C 1
ATOM 741 O O . GLN A 1 97 ? -10.917 0.517 8.817 1.00 77.19 97 GLN A O 1
ATOM 746 N N . VAL A 1 98 ? -9.111 -0.618 9.514 1.00 76.81 98 VAL A N 1
ATOM 747 C CA . VAL A 1 98 ? -8.335 -0.336 8.299 1.00 76.81 98 VAL A CA 1
ATOM 748 C C . VAL A 1 98 ? -8.878 -1.231 7.186 1.00 76.81 98 VAL A C 1
ATOM 750 O O . VAL A 1 98 ? -8.850 -2.455 7.294 1.00 76.81 98 VAL A O 1
ATOM 753 N N . SER A 1 99 ? -9.418 -0.626 6.133 1.00 73.19 99 SER A N 1
ATOM 754 C CA . SER A 1 99 ? -10.017 -1.325 4.992 1.00 73.19 99 SER A CA 1
ATOM 755 C C . SER A 1 99 ? -9.052 -1.486 3.821 1.00 73.19 99 SER A C 1
ATOM 757 O O . SER A 1 99 ? -9.256 -2.349 2.965 1.00 73.19 99 SER A O 1
ATOM 759 N N . GLY A 1 100 ? -7.961 -0.721 3.804 1.00 69.44 100 GLY A N 1
ATOM 760 C CA . GLY A 1 100 ? -6.902 -0.880 2.819 1.00 69.44 100 GLY A CA 1
ATOM 761 C C . GLY A 1 100 ? -5.719 0.044 3.057 1.00 69.44 100 GLY A C 1
ATOM 762 O O . GLY A 1 100 ? -5.830 1.084 3.701 1.00 69.44 100 GLY A O 1
ATOM 763 N N . ILE A 1 101 ? -4.578 -0.344 2.505 1.00 71.81 101 ILE A N 1
ATOM 764 C CA . ILE A 1 101 ? -3.382 0.491 2.405 1.00 71.81 101 ILE A CA 1
ATOM 765 C C . ILE A 1 101 ? -2.961 0.436 0.943 1.00 71.81 101 ILE A C 1
ATOM 767 O O . ILE A 1 101 ? -2.772 -0.648 0.392 1.00 71.81 101 ILE A O 1
ATOM 771 N N . ARG A 1 102 ? -2.857 1.586 0.289 1.00 74.81 102 ARG A N 1
ATOM 772 C CA . ARG A 1 102 ? -2.515 1.679 -1.128 1.00 74.81 102 ARG A CA 1
ATOM 773 C C . ARG A 1 102 ? -1.373 2.652 -1.315 1.00 74.81 102 ARG A C 1
ATOM 775 O O . ARG A 1 102 ? -1.441 3.777 -0.838 1.00 74.81 102 ARG A O 1
ATOM 782 N N . MET A 1 103 ? -0.368 2.248 -2.079 1.00 71.88 103 MET A N 1
ATOM 783 C CA . MET A 1 103 ? 0.551 3.217 -2.656 1.00 71.88 103 MET A CA 1
ATOM 784 C C . MET A 1 103 ? -0.111 3.905 -3.851 1.00 71.88 103 MET A C 1
ATOM 786 O O . MET A 1 103 ? -0.577 3.247 -4.786 1.00 71.88 103 MET A O 1
ATOM 790 N N . ASP A 1 104 ? -0.154 5.227 -3.810 1.00 71.50 104 ASP A N 1
ATOM 791 C CA . ASP A 1 104 ? -0.573 6.063 -4.918 1.00 71.50 104 ASP A CA 1
ATOM 792 C C . ASP A 1 104 ? 0.642 6.783 -5.495 1.00 71.50 104 ASP A C 1
ATOM 794 O O . ASP A 1 104 ? 1.372 7.495 -4.798 1.00 71.50 104 ASP A O 1
ATOM 798 N N . SER A 1 105 ? 0.883 6.575 -6.785 1.00 62.72 105 SER A N 1
ATOM 799 C CA . SER A 1 105 ? 1.801 7.414 -7.540 1.00 62.72 105 SER A CA 1
ATOM 800 C C . SER A 1 105 ? 1.055 8.716 -7.799 1.00 62.72 105 SER A C 1
ATOM 802 O O . SER A 1 105 ? 0.322 8.824 -8.780 1.00 62.72 105 SER A O 1
ATOM 804 N N . ASN A 1 106 ? 1.165 9.684 -6.890 1.00 62.97 106 ASN A N 1
ATOM 805 C CA . ASN A 1 106 ? 0.559 10.988 -7.098 1.00 62.97 106 ASN A CA 1
ATOM 806 C C . ASN A 1 106 ? 1.300 11.688 -8.254 1.00 62.97 106 ASN A C 1
ATOM 808 O O . ASN A 1 106 ? 2.308 12.369 -8.053 1.00 62.97 106 ASN A O 1
ATOM 812 N N . LEU A 1 107 ? 0.803 11.478 -9.478 1.00 53.84 107 LEU A N 1
ATOM 813 C CA . LEU A 1 107 ? 1.411 11.965 -10.718 1.00 53.84 107 LEU A CA 1
ATOM 814 C C . LEU A 1 107 ? 1.462 13.498 -10.780 1.00 53.84 107 LEU A C 1
ATOM 816 O O . LEU A 1 107 ? 2.287 14.036 -11.509 1.00 53.84 107 LEU A O 1
ATOM 820 N N . SER A 1 108 ? 0.628 14.210 -10.008 1.00 54.50 108 SER A N 1
ATOM 821 C CA . SER A 1 108 ? 0.626 15.677 -9.988 1.00 54.50 108 SER A CA 1
ATOM 822 C C . SER A 1 108 ? 1.677 16.279 -9.051 1.00 54.50 108 SER A C 1
ATOM 824 O O . SER A 1 108 ? 2.124 17.396 -9.293 1.00 54.50 108 SER A O 1
ATOM 826 N N . THR A 1 109 ? 2.116 15.556 -8.013 1.00 58.34 109 THR A N 1
ATOM 827 C CA . THR A 1 109 ? 3.185 16.021 -7.100 1.00 58.34 109 THR A CA 1
ATOM 828 C C . THR A 1 109 ? 4.534 15.344 -7.340 1.00 58.34 109 THR A C 1
ATOM 830 O O . THR A 1 109 ? 5.540 15.770 -6.771 1.00 58.34 109 THR A O 1
ATOM 833 N N . GLY A 1 110 ? 4.565 14.272 -8.142 1.00 62.25 110 GLY A N 1
ATOM 834 C CA . GLY A 1 110 ? 5.762 13.466 -8.404 1.00 62.25 110 GLY A CA 1
ATOM 835 C C . GLY A 1 110 ? 6.278 12.707 -7.177 1.00 62.25 110 GLY A C 1
ATOM 836 O O . GLY A 1 110 ? 7.350 12.107 -7.230 1.00 62.25 110 GLY A O 1
ATOM 837 N N . LYS A 1 111 ? 5.545 12.737 -6.056 1.00 67.69 111 LYS A N 1
ATOM 838 C CA . LYS A 1 111 ? 5.929 12.072 -4.811 1.00 67.69 111 LYS A CA 1
ATOM 839 C C . LYS A 1 111 ? 4.994 10.889 -4.549 1.00 67.69 111 LYS A C 1
ATOM 841 O O . LYS A 1 111 ? 3.780 11.079 -4.528 1.00 67.69 111 LYS A O 1
ATOM 846 N N . PRO A 1 112 ? 5.528 9.679 -4.328 1.00 69.69 112 PRO A N 1
ATOM 847 C CA . PRO A 1 112 ? 4.718 8.522 -3.968 1.00 69.69 112 PRO A CA 1
ATOM 848 C C . PRO A 1 112 ? 4.075 8.746 -2.601 1.00 69.69 112 PRO A C 1
ATOM 850 O O . PRO A 1 112 ? 4.735 9.204 -1.672 1.00 69.69 112 PRO A O 1
ATOM 853 N N . GLN A 1 113 ? 2.801 8.400 -2.476 1.00 75.25 113 GLN A N 1
ATOM 854 C CA . GLN A 1 113 ? 2.040 8.539 -1.240 1.00 75.25 113 GLN A CA 1
ATOM 855 C C . GLN A 1 113 ? 1.469 7.187 -0.830 1.00 75.25 113 GLN A C 1
ATOM 857 O O . GLN A 1 113 ? 1.216 6.320 -1.660 1.00 75.25 113 GLN A O 1
ATOM 862 N N . ILE A 1 114 ? 1.260 7.004 0.463 1.00 76.94 114 ILE A N 1
ATOM 863 C CA . ILE A 1 114 ? 0.594 5.854 1.051 1.00 76.94 114 ILE A CA 1
ATOM 864 C C . ILE A 1 114 ? -0.740 6.338 1.588 1.00 76.94 114 ILE A C 1
ATOM 866 O O . ILE A 1 114 ? -0.808 7.180 2.479 1.00 76.94 114 ILE A O 1
ATOM 870 N N . LEU A 1 115 ? -1.797 5.791 1.014 1.00 76.88 115 LEU A N 1
ATOM 871 C CA . LEU A 1 115 ? -3.179 6.030 1.364 1.00 76.88 115 LEU A CA 1
ATOM 872 C C . LEU A 1 115 ? -3.643 4.914 2.290 1.00 76.88 115 LEU A C 1
ATOM 874 O O . LEU A 1 115 ? -3.737 3.759 1.877 1.00 76.88 115 LEU A O 1
ATOM 878 N N . VAL A 1 116 ? -3.936 5.250 3.541 1.00 77.06 116 VAL A N 1
ATOM 879 C CA . VAL A 1 116 ? -4.589 4.331 4.476 1.00 77.06 116 VAL A CA 1
ATOM 880 C C . VAL A 1 116 ? -6.078 4.643 4.482 1.00 77.06 116 VAL A C 1
ATOM 882 O O . VAL A 1 116 ? -6.489 5.754 4.820 1.00 77.06 116 VAL A O 1
ATOM 885 N N . HIS A 1 117 ? -6.869 3.650 4.094 1.00 78.19 117 HIS A N 1
ATOM 886 C CA . HIS A 1 117 ? -8.321 3.690 4.094 1.00 78.19 117 HIS A CA 1
ATOM 887 C C . HIS A 1 117 ? -8.842 3.122 5.406 1.00 78.19 117 HIS A C 1
ATOM 889 O O . HIS A 1 117 ? -8.459 2.021 5.817 1.00 78.19 117 HIS A O 1
ATOM 895 N N . ILE A 1 118 ? -9.715 3.883 6.057 1.00 76.19 118 ILE A N 1
ATOM 896 C CA . ILE A 1 118 ? -10.376 3.473 7.288 1.00 76.19 118 ILE A CA 1
ATOM 897 C C . ILE A 1 118 ? -11.886 3.553 7.083 1.00 76.19 118 ILE A C 1
ATOM 899 O O . ILE A 1 118 ? -12.423 4.620 6.769 1.00 76.19 118 ILE A O 1
ATOM 903 N N . ASP A 1 119 ? -12.550 2.424 7.312 1.00 77.44 119 ASP A N 1
ATOM 904 C CA . ASP A 1 119 ? -14.003 2.307 7.302 1.00 77.44 119 ASP A CA 1
ATOM 905 C C . ASP A 1 119 ? -14.502 2.280 8.745 1.00 77.44 119 ASP A C 1
ATOM 907 O O . ASP A 1 119 ? -13.886 1.656 9.611 1.00 77.44 119 ASP A O 1
ATOM 911 N N . GLY A 1 120 ? -15.646 2.901 9.018 1.00 75.44 120 GLY A N 1
ATOM 912 C CA . GLY A 1 120 ? -16.243 2.824 10.343 1.00 75.44 120 GLY A CA 1
ATOM 913 C C . GLY A 1 120 ? -17.668 3.348 10.408 1.00 75.44 120 GLY A C 1
ATOM 914 O O . GLY A 1 120 ? -18.146 4.049 9.519 1.00 75.44 120 GLY A O 1
ATOM 915 N N . LYS A 1 121 ? -18.349 3.005 11.499 1.00 79.69 121 LYS A N 1
ATOM 916 C CA . LYS A 1 121 ? -19.655 3.554 11.865 1.00 79.69 121 LYS A CA 1
ATOM 917 C C . LYS A 1 121 ? -19.453 4.641 12.913 1.00 79.69 121 LYS A C 1
ATOM 919 O O . LYS A 1 121 ? -18.801 4.385 13.928 1.00 79.69 121 LYS A O 1
ATOM 924 N N . LEU A 1 122 ? -20.006 5.833 12.701 1.00 81.50 122 LEU A N 1
ATOM 925 C CA . LEU A 1 122 ? -19.916 6.902 13.696 1.00 81.50 122 LEU A CA 1
ATOM 926 C C . LEU A 1 122 ? -20.728 6.544 14.954 1.00 81.50 122 LEU A C 1
ATOM 928 O O . LEU A 1 122 ? -21.558 5.630 14.946 1.00 81.50 122 LEU A O 1
ATOM 932 N N . LYS A 1 123 ? -20.442 7.219 16.072 1.00 80.88 123 LYS A N 1
ATOM 933 C CA . LYS A 1 123 ? -21.251 7.100 17.301 1.00 80.88 123 LYS A CA 1
ATOM 934 C C . LYS A 1 123 ? -22.580 7.845 17.199 1.00 80.88 123 LYS A C 1
ATOM 936 O O . LYS A 1 123 ? -23.587 7.360 17.701 1.00 80.88 123 LYS A O 1
ATOM 941 N N . ALA A 1 124 ? -22.586 9.005 16.543 1.00 76.19 124 ALA A N 1
ATOM 942 C CA . ALA A 1 124 ? -23.826 9.607 16.064 1.00 76.19 124 ALA A CA 1
ATOM 943 C C . ALA A 1 124 ? -24.413 8.700 14.968 1.00 76.19 124 ALA A C 1
ATOM 945 O O . ALA A 1 124 ? -23.645 8.016 14.294 1.00 76.19 124 ALA A O 1
ATOM 946 N N . ASN A 1 125 ? -25.741 8.663 14.810 1.00 58.47 125 ASN A N 1
ATOM 947 C CA . ASN A 1 125 ? -26.454 7.854 13.806 1.00 58.47 125 ASN A CA 1
ATOM 948 C C . ASN A 1 125 ? -26.135 8.306 12.364 1.00 58.47 125 ASN A C 1
ATOM 950 O O . ASN A 1 125 ? -26.992 8.818 11.653 1.00 58.47 125 ASN A O 1
ATOM 954 N N . ASP A 1 126 ? -24.889 8.126 11.945 1.00 58.97 126 ASP A N 1
ATOM 955 C CA . ASP A 1 126 ? -24.359 8.524 10.653 1.00 58.97 126 ASP A CA 1
ATOM 956 C C . ASP A 1 126 ? -23.243 7.551 10.225 1.00 58.97 126 ASP A C 1
ATOM 958 O O . ASP A 1 126 ? -22.609 6.865 11.038 1.00 58.97 126 ASP A O 1
ATOM 962 N N . VAL A 1 127 ? -23.020 7.451 8.921 1.00 54.97 127 VAL A N 1
ATOM 963 C CA . VAL A 1 127 ? -21.980 6.623 8.313 1.00 54.97 127 VAL A CA 1
ATOM 964 C C . VAL A 1 127 ? -20.979 7.562 7.657 1.00 54.97 127 VAL A C 1
ATOM 966 O O . VAL A 1 127 ? -21.206 8.062 6.559 1.00 54.97 127 VAL A O 1
ATOM 969 N N . SER A 1 128 ? -19.832 7.770 8.303 1.00 52.16 128 SER A N 1
ATOM 970 C CA . SER A 1 128 ? -18.698 8.395 7.626 1.00 52.16 128 SER A CA 1
ATOM 971 C C . SER A 1 128 ? -18.122 7.403 6.622 1.00 52.16 128 SER A C 1
ATOM 973 O O . SER A 1 128 ? -17.687 6.310 6.985 1.00 52.16 128 SER A O 1
ATOM 975 N N . LYS A 1 129 ? -18.114 7.783 5.343 1.00 49.50 129 LYS A N 1
ATOM 976 C CA . LYS A 1 129 ? -17.317 7.083 4.338 1.00 49.50 129 LYS A CA 1
ATOM 977 C C . LYS A 1 129 ? -15.918 7.690 4.302 1.00 49.50 129 LYS A C 1
ATOM 979 O O . LYS A 1 129 ? -15.769 8.863 3.976 1.00 49.50 129 LYS A O 1
ATOM 984 N N . ASN A 1 130 ? -14.933 6.832 4.560 1.00 54.84 130 ASN A N 1
ATOM 985 C CA . ASN A 1 130 ? -13.514 6.976 4.241 1.00 54.84 130 ASN A CA 1
ATOM 986 C C . ASN A 1 13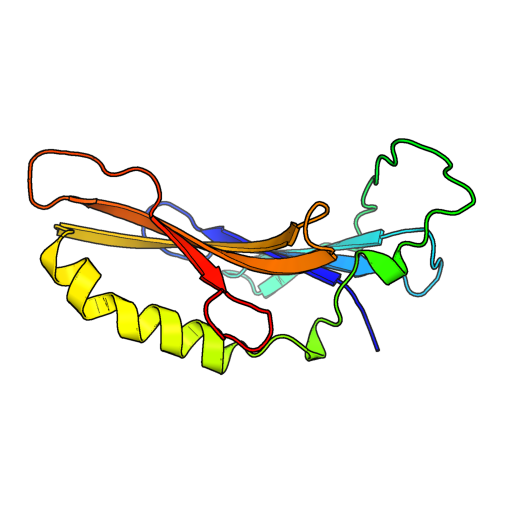0 ? -12.794 8.146 4.928 1.00 54.84 130 ASN A C 1
ATOM 988 O O . ASN A 1 130 ? -12.688 9.239 4.373 1.00 54.84 130 ASN A O 1
ATOM 992 N N . ILE A 1 131 ? -12.173 7.881 6.082 1.00 62.22 131 ILE A N 1
ATOM 993 C CA . ILE A 1 131 ? -11.018 8.696 6.482 1.00 62.22 131 ILE A CA 1
ATOM 994 C C . ILE A 1 131 ? -9.823 8.217 5.663 1.00 62.22 131 ILE A C 1
ATOM 996 O O . ILE A 1 131 ? -9.455 7.042 5.713 1.00 62.22 131 ILE A O 1
ATOM 1000 N N . LEU A 1 132 ? -9.239 9.145 4.909 1.00 65.69 132 LEU A N 1
ATOM 1001 C CA . LEU A 1 132 ? -8.010 8.947 4.158 1.00 65.69 132 LEU A CA 1
ATOM 1002 C C . LEU A 1 132 ? -6.853 9.539 4.963 1.00 65.69 132 LEU A C 1
ATOM 1004 O O . LEU A 1 132 ? -6.815 10.747 5.199 1.00 65.69 132 LEU A O 1
ATOM 1008 N N . LEU A 1 133 ? -5.917 8.698 5.392 1.00 74.12 133 LEU A N 1
ATOM 1009 C CA . LEU A 1 133 ? -4.628 9.164 5.893 1.00 74.12 133 LEU A CA 1
ATOM 1010 C C . LEU A 1 133 ? -3.607 9.067 4.760 1.00 74.12 133 LEU A C 1
ATOM 1012 O O . LEU A 1 133 ? -3.364 7.978 4.244 1.00 74.12 133 LEU A O 1
ATOM 1016 N N . THR A 1 134 ? -2.999 10.199 4.420 1.00 77.25 134 THR A N 1
ATOM 1017 C CA . THR A 1 134 ? -1.940 10.287 3.411 1.00 77.25 134 THR A CA 1
ATOM 1018 C C . THR A 1 134 ? -0.583 10.376 4.104 1.00 77.25 134 THR A C 1
ATOM 1020 O O . THR A 1 134 ? -0.305 11.331 4.832 1.00 77.25 134 THR A O 1
ATOM 1023 N N . LEU A 1 135 ? 0.264 9.374 3.885 1.00 76.00 135 LEU A N 1
ATOM 1024 C CA . LEU A 1 135 ? 1.627 9.286 4.408 1.00 76.00 135 LEU A CA 1
ATOM 1025 C C . LEU A 1 135 ? 2.641 9.271 3.263 1.00 76.00 135 LEU A C 1
ATOM 1027 O O . LEU A 1 135 ? 2.328 8.833 2.161 1.00 76.00 135 LEU A O 1
ATOM 1031 N N . SER A 1 136 ? 3.869 9.704 3.508 1.00 74.19 136 SER A N 1
ATOM 1032 C CA . SER A 1 136 ? 5.019 9.392 2.658 1.00 74.19 136 SER A CA 1
ATOM 1033 C C . SER A 1 136 ? 5.500 7.956 2.903 1.00 74.19 136 SER A C 1
ATOM 1035 O O . SER A 1 136 ? 5.123 7.339 3.904 1.00 74.19 136 SER A O 1
ATOM 1037 N N . PRO A 1 137 ? 6.339 7.384 2.018 1.00 70.19 137 PRO A N 1
ATOM 1038 C CA . PRO A 1 137 ? 6.808 6.008 2.179 1.00 70.19 137 PRO A CA 1
ATOM 1039 C C . PRO A 1 137 ? 7.661 5.762 3.430 1.00 70.19 137 PRO A C 1
ATOM 1041 O O . PRO A 1 137 ? 7.669 4.646 3.939 1.00 70.19 137 PRO A O 1
ATOM 1044 N N . ASP A 1 138 ? 8.313 6.799 3.964 1.00 75.50 138 ASP A N 1
ATOM 1045 C CA . ASP A 1 138 ? 9.017 6.778 5.256 1.00 75.50 138 ASP A CA 1
ATOM 1046 C C . ASP A 1 138 ? 8.074 6.996 6.461 1.00 75.50 138 ASP A C 1
ATOM 1048 O O . ASP A 1 138 ? 8.519 7.220 7.584 1.00 75.50 138 ASP A O 1
ATOM 1052 N N . GLY A 1 139 ? 6.755 6.967 6.239 1.00 66.00 139 GLY A N 1
ATOM 1053 C CA . GLY A 1 139 ? 5.736 7.059 7.281 1.00 66.00 139 GLY A CA 1
ATOM 1054 C C . GLY A 1 139 ? 5.527 8.460 7.858 1.00 66.00 139 GLY A C 1
ATOM 1055 O O . GLY A 1 139 ? 4.851 8.595 8.878 1.00 66.00 139 GLY A O 1
ATOM 1056 N N . LYS A 1 140 ? 6.064 9.522 7.249 1.00 77.12 140 LYS A N 1
ATOM 1057 C CA . LYS A 1 140 ? 5.733 10.899 7.654 1.00 77.12 140 LYS A CA 1
ATOM 1058 C C . LYS A 1 140 ? 4.374 11.303 7.091 1.00 77.12 140 LYS A C 1
ATOM 1060 O O . LYS A 1 140 ? 3.934 10.806 6.061 1.00 77.12 140 LYS A O 1
ATOM 1065 N N . LYS A 1 141 ? 3.681 12.207 7.779 1.00 70.81 141 LYS A N 1
ATOM 1066 C CA . LYS A 1 141 ? 2.454 12.810 7.246 1.00 70.81 141 LYS A CA 1
ATOM 1067 C C . LYS A 1 141 ? 2.833 13.848 6.192 1.00 70.81 141 LYS A C 1
ATOM 1069 O O . LYS A 1 141 ? 3.807 14.574 6.398 1.00 70.81 141 LYS A O 1
ATOM 1074 N N . TYR A 1 142 ? 2.082 13.879 5.093 1.00 61.91 142 TYR A N 1
ATOM 1075 C CA . TYR A 1 142 ? 2.096 15.024 4.180 1.00 61.91 142 TYR A CA 1
ATOM 1076 C C . TYR A 1 142 ? 1.383 16.224 4.798 1.00 61.91 142 TYR A C 1
ATOM 1078 O O . TYR A 1 142 ? 0.461 16.002 5.619 1.00 61.91 142 TYR A O 1
#

Secondary structure (DSSP, 8-state):
--EEEEEEEE-TTS-EEEEEEEEEETTEEEEEEEEEEETTT--EEEEEEEP----S-TTT--GGGT-EEGGG--HHHHHHHHHHHHHHHHHHEEEEEEEEEEEEEETTTTEEEEEEEEEEEESSS-----EEEEE-TTS-B-

pLDDT: mean 71.25, std 10.91, range [41.12, 85.69]

Foldseek 3Di:
DKWWKWKWAADPPQDGQKIKIKIQDPVDQLWIFIWMAGPVVRDIDDRDTDDDDDDDDSVPDGPVLQTGPPVLADPVLQVVVVVVCVVVCVQFFPDKYFRMWTWDSPVVVSAIWIWTWMFGHTPPNDGDGTDTFIAGRNNHGD

Organism: NCBI:txid1384487